Protein 8ANT (pdb70)

Nearest PDB structures (foldseek):
  8ant-assembly1_A  TM=1.011E+00  e=8.317E-12  Bacillus phage phi3T
  8c8e-assembly1_A  TM=1.000E+00  e=2.552E-09  Bacillus phage phi3T
  8anu-assembly1_A  TM=9.890E-01  e=4.403E-09  Bacillus phage phi3T
  8anv-assembly1_B  TM=9.649E-01  e=4.113E-09  Bacillus phage phi3T
  4cfg-assembly1_B  TM=2.164E-01  e=9.327E+00  Homo sapiens

B-factor: mean 44.9, std 14.24, range [20.26, 94.43]

Solvent-accessible surface area: 9702 Å² total; per-residue (Å²): 166,184,77,102,132,38,128,82,20,86,21,6,80,64,123,142,42,47,58,93,93,1,17,115,29,1,11,39,0,1,5,0,0,15,54,2,18,86,75,128,44,21,47,104,28,15,77,102,14,0,104,118,27,70,142,50,120,154,23,139,43,28,107,106,16,9,119,33,20,52,64,48,89,59,6,3,66,73,99,161,181,87,103,121,35,120,72,21,77,16,7,86,66,125,147,45,55,58,91,100,2,18,113,27,0,12,46,0,1,6,0,0,15,60,0,17,86,64,123,44,15,46,111,35,16,75,105,14,0,99,130,19,71,147,46,117,146,23,129,42,27,106,106,14,9,118,34,22,48,62,48,91,53,5,1,68,43,57,175

Secondary structure (DSSP, 8-state):
-TT---HHHHHTT-GGG--HHHHHHHHHHHHHHHHHHTSTTHHHHHHHHHHHHTT-GGGTT-HHHHHHHHTT--SS---/-TT---HHHHHTT-GGG--HHHHHHHHHHHHHHHHHHTSTTHHHHHHHHHHHHTT-TT-TT-HHHHHHHHTT--SS----

Sequence (159 aa):
DLGTENLYFQQSMTNNKYYTEENKKKVWKKHMIVVLKFLEQPGISEAYLNNYLQEEIHNDDEWIGFENEFFEELTGKPVINVGDLGTENLYFQSMTNNKYYTEENKKKVWKKHMIVVLKFLEQPGISEAYLNYLQEEIHNDDEWIGFENEFFEELTGKPVINVGD

Structure (mmCIF, N/CA/C/O backbone):
data_8ANT
#
_entry.id   8ANT
#
_cell.length_a   37.150
_cell.length_b   50.828
_cell.length_c   55.804
_cell.angle_alpha   90.000
_cell.angle_beta   101.960
_cell.angle_gamma   90.000
#
_symmetry.space_group_name_H-M   'P 1 21 1'
#
loop_
_entity.id
_entity.type
_entity.pdbx_description
1 polymer 'YopN, Phi3T_93'
2 water water
#
loop_
_atom_site.group_PDB
_atom_site.id
_atom_site.type_symbol
_atom_site.label_atom_id
_atom_site.label_alt_id
_atom_site.label_comp_id
_atom_site.label_asym_id
_atom_site.label_entity_id
_atom_site.label_seq_id
_atom_site.pdbx_PDB_ins_code
_atom_site.Cartn_x
_atom_site.Cartn_y
_atom_site.Cartn_z
_atom_site.occupancy
_atom_site.B_iso_or_equiv
_atom_site.auth_seq_id
_atom_site.auth_comp_id
_atom_site.auth_asym_id
_atom_site.auth_atom_id
_atom_site.pdbx_PDB_model_num
ATOM 1 N N . ASP A 1 12 ? -19.37206 -0.98878 -29.92318 1.000 83.49159 -10 ASP A N 1
ATOM 2 C CA . ASP A 1 12 ? -19.12005 -1.86518 -31.09952 1.000 79.56480 -10 ASP A CA 1
ATOM 3 C C . ASP A 1 12 ? -17.99650 -1.32121 -31.97476 1.000 72.71135 -10 ASP A C 1
ATOM 4 O O . ASP A 1 12 ? -17.60791 -0.16380 -31.88099 1.000 68.37136 -10 ASP A O 1
ATOM 9 N N . LEU A 1 13 ? -17.46651 -2.17088 -32.84697 1.000 67.95025 -9 LEU A N 1
ATOM 10 C CA . LEU A 1 13 ? -16.23684 -1.83340 -33.58927 1.000 63.62605 -9 LEU A CA 1
ATOM 11 C C . LEU A 1 13 ? -16.40457 -0.61125 -34.50171 1.000 58.93338 -9 LEU A C 1
ATOM 12 O O . LEU A 1 13 ? -17.42865 -0.44682 -35.15307 1.000 56.79892 -9 LEU A O 1
ATOM 17 N N . GLY A 1 14 ? -15.40413 0.24977 -34.50684 1.000 57.06210 -8 GLY A N 1
ATOM 18 C CA . GLY A 1 14 ? -15.34926 1.37203 -35.40523 1.000 61.84689 -8 GLY A CA 1
ATOM 19 C C . GLY A 1 14 ? -16.16254 2.59908 -35.01195 1.000 64.65512 -8 GLY A C 1
ATOM 20 O O . GLY A 1 14 ? -16.19336 3.56460 -35.76246 1.000 67.23964 -8 GLY A O 1
ATOM 21 N N . THR A 1 15 ? -16.84018 2.56119 -33.87226 1.000 66.02371 -7 THR A N 1
ATOM 22 C CA . THR A 1 15 ? -17.61670 3.73208 -33.43998 1.000 67.10278 -7 THR A CA 1
ATOM 23 C C . THR A 1 15 ? -16.66716 4.69291 -32.70708 1.000 67.51073 -7 THR A C 1
ATOM 24 O O . THR A 1 15 ? -15.72627 4.23580 -32.03291 1.000 64.61301 -7 THR A O 1
ATOM 28 N N . GLU A 1 16 ? -16.87089 5.99483 -32.89649 1.000 69.47412 -6 GLU A N 1
ATOM 29 C CA . GLU A 1 16 ? -16.18824 6.99568 -32.05468 1.000 68.37399 -6 GLU A CA 1
ATOM 30 C C . GLU A 1 16 ? -17.15103 7.41995 -30.95187 1.000 62.62067 -6 GLU A C 1
ATOM 31 O O . GLU A 1 16 ? -18.36770 7.48391 -31.14736 1.000 57.86746 -6 GLU A O 1
ATOM 37 N N . ASN A 1 17 ? -16.58037 7.70608 -29.79648 1.000 57.69639 -5 ASN A N 1
ATOM 38 C CA . ASN A 1 17 ? -17.33619 8.12550 -28.64259 1.000 54.16439 -5 ASN A CA 1
ATOM 39 C C . ASN A 1 17 ? -17.52807 9.64734 -28.75488 1.000 50.91926 -5 ASN A C 1
ATOM 40 O O . ASN A 1 17 ? -16.68911 10.43675 -28.29211 1.000 43.66576 -5 ASN A O 1
ATOM 45 N N . LEU A 1 18 ? -18.63324 10.04108 -29.37715 1.000 46.43188 -4 LEU A N 1
ATOM 46 C CA . LEU A 1 18 ? -18.95656 11.44647 -29.54956 1.000 49.77176 -4 LEU A CA 1
ATOM 47 C C . LEU A 1 18 ? -19.03028 12.16207 -28.20222 1.000 47.05827 -4 LEU A C 1
ATOM 48 O O . LEU A 1 18 ? -18.64975 13.30551 -28.11847 1.000 48.71637 -4 LEU A O 1
ATOM 53 N N . TYR A 1 19 ? -19.50641 11.49142 -27.15177 1.000 44.69746 -3 TYR A N 1
ATOM 54 C CA . TYR A 1 19 ? -19.63332 12.15325 -25.84748 1.000 45.10541 -3 TYR A CA 1
ATOM 55 C C . TYR A 1 19 ? -18.25791 12.55949 -25.31769 1.000 44.19477 -3 TYR A C 1
ATOM 56 O O . TYR A 1 19 ? -18.10669 13.66963 -24.81605 1.000 43.34993 -3 TYR A O 1
ATOM 65 N N . PHE A 1 20 ? -17.27846 11.65465 -25.46473 1.000 41.55498 -2 PHE A N 1
ATOM 66 C CA . PHE A 1 20 ? -15.87250 11.92985 -25.10399 1.000 39.02836 -2 PHE A CA 1
ATOM 67 C C . PHE A 1 20 ? -15.29660 13.06998 -25.90815 1.000 37.68083 -2 PHE A C 1
ATOM 68 O O . PHE A 1 20 ? -14.69827 13.96131 -25.35144 1.000 34.74364 -2 PHE A O 1
ATOM 76 N N . GLN A 1 21 ? -15.50811 13.05251 -27.22825 1.000 41.22336 -1 GLN A N 1
ATOM 77 C CA A GLN A 1 21 ? -14.96356 14.09481 -28.12248 0.500 43.36836 -1 GLN A CA 1
ATOM 78 C CA B GLN A 1 21 ? -14.96357 14.09381 -28.12248 0.500 42.71565 -1 GLN A CA 1
ATOM 79 C C . GLN A 1 21 ? -15.48815 15.49072 -27.75898 1.000 41.13914 -1 GLN A C 1
ATOM 80 O O . GLN A 1 21 ? -14.76425 16.45887 -27.82117 1.000 41.37865 -1 GLN A O 1
ATOM 91 N N . SER A 1 22 ? -16.74590 15.59355 -27.39147 1.000 41.01544 0 SER A N 1
ATOM 92 C CA . SER A 1 22 ? -17.26107 16.86334 -26.84203 1.000 40.72594 0 SER A CA 1
ATOM 93 C C . SER A 1 22 ? -16.38550 17.37725 -25.70239 1.000 37.85191 0 SER A C 1
ATOM 94 O O . SER A 1 22 ? -16.12886 18.54919 -25.61067 1.000 37.02023 0 SER A O 1
ATOM 97 N N . MET A 1 23 ? -15.89938 16.49686 -24.83964 1.000 36.61492 1 MET A N 1
ATOM 98 C CA . MET A 1 23 ? -15.16192 16.98631 -23.66307 1.000 34.53046 1 MET A CA 1
ATOM 99 C C . MET A 1 23 ? -13.77572 17.50193 -23.96621 1.000 33.83037 1 MET A C 1
ATOM 100 O O . MET A 1 23 ? -13.11698 18.02985 -23.08965 1.000 31.29323 1 MET A O 1
ATOM 105 N N . THR A 1 24 ? -13.27720 17.25057 -25.18113 1.000 35.25160 2 THR A N 1
ATOM 106 C CA . THR A 1 24 ? -12.01075 17.81276 -25.63529 1.000 36.77546 2 THR A CA 1
ATOM 107 C C . THR A 1 24 ? -12.07062 19.30323 -26.05555 1.000 38.59147 2 THR A C 1
ATOM 108 O O . THR A 1 24 ? -11.05089 19.97522 -26.16276 1.000 36.80441 2 THR A O 1
ATOM 112 N N . ASN A 1 25 ? -13.26741 19.83314 -26.30879 1.000 39.64160 3 ASN A N 1
ATOM 113 C CA . ASN A 1 25 ? -13.44985 21.16518 -26.88117 1.000 38.99415 3 ASN A CA 1
ATOM 114 C C . ASN A 1 25 ? -13.81925 22.18508 -25.77180 1.000 39.66265 3 ASN A C 1
ATOM 115 O O . ASN A 1 25 ? -14.89585 22.10405 -25.13931 1.000 40.41011 3 ASN A O 1
ATOM 120 N N . ASN A 1 26 ? -12.92947 23.15243 -25.56492 1.000 39.04679 4 ASN A N 1
ATOM 121 C CA . ASN A 1 26 ? -13.01889 24.16026 -24.52744 1.000 42.25770 4 ASN A CA 1
ATOM 122 C C . ASN A 1 26 ? -14.29453 24.99042 -24.65156 1.000 40.35747 4 ASN A C 1
ATOM 123 O O . ASN A 1 26 ? -14.75289 25.50874 -23.65848 1.000 38.42829 4 ASN A O 1
ATOM 128 N N . LYS A 1 27 ? -14.89187 25.03142 -25.83979 1.000 41.69184 5 LYS A N 1
ATOM 129 C CA . LYS A 1 27 ? -16.20035 25.64376 -26.04203 1.000 46.90299 5 LYS A CA 1
ATOM 130 C C . LYS A 1 27 ? -17.26396 25.09649 -25.06277 1.000 43.94211 5 LYS A C 1
ATOM 131 O O . LYS A 1 27 ? -18.12023 25.83068 -24.61076 1.000 43.30782 5 LYS A O 1
ATOM 137 N N . TYR A 1 28 ? -17.17618 23.82396 -24.73039 1.000 38.87835 6 TYR A N 1
ATOM 138 C CA . TYR A 1 28 ? -18.14601 23.21734 -23.80212 1.000 35.39372 6 TYR A CA 1
ATOM 139 C C . TYR A 1 28 ? -17.73167 23.20493 -22.34295 1.000 35.25423 6 TYR A C 1
ATOM 140 O O . TYR A 1 28 ? -18.45609 22.68939 -21.51153 1.000 33.64351 6 TYR A O 1
ATOM 149 N N . TYR A 1 29 ? -16.59046 23.79121 -22.02516 1.000 33.52770 7 TYR A N 1
ATOM 150 C CA . TYR A 1 29 ? -16.09291 23.82052 -20.67193 1.000 34.90155 7 TYR A CA 1
ATOM 151 C C . TYR A 1 29 ? -16.80060 24.98197 -19.92763 1.000 37.38080 7 TYR A C 1
ATOM 152 O O . TYR A 1 29 ? -16.21690 25.94646 -19.55288 1.000 39.04152 7 TYR A O 1
ATOM 161 N N . THR A 1 30 ? -18.09025 24.84202 -19.73825 1.000 39.31787 8 THR A N 1
ATOM 162 C CA . THR A 1 30 ? -18.92538 25.87505 -19.14108 1.000 41.78922 8 THR A CA 1
ATOM 163 C C . THR A 1 30 ? -19.19547 25.50439 -17.71538 1.000 40.63908 8 THR A C 1
ATOM 164 O O . THR A 1 30 ? -19.01027 24.34145 -17.35791 1.000 36.15697 8 THR A O 1
ATOM 168 N N . GLU A 1 31 ? -19.71509 26.43706 -16.93112 1.000 41.98398 9 GLU A N 1
ATOM 169 C CA . GLU A 1 31 ? -20.02192 26.13055 -15.51441 1.000 45.23700 9 GLU A CA 1
ATOM 170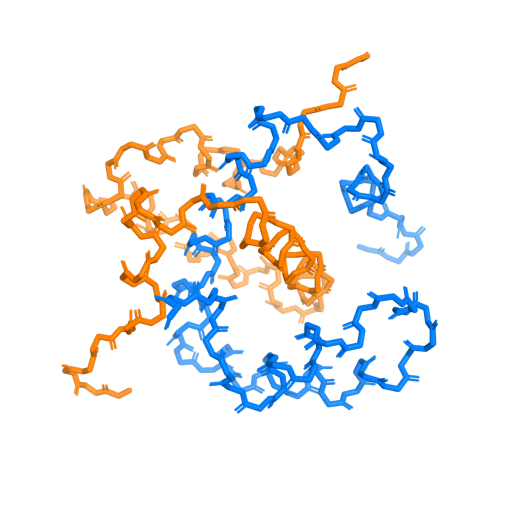 C C . GLU A 1 31 ? -21.10720 25.07978 -15.33242 1.000 41.74974 9 GLU A C 1
ATOM 171 O O . GLU A 1 31 ? -21.00177 24.28287 -14.40379 1.000 40.19692 9 GLU A O 1
ATOM 177 N N . GLU A 1 32 ? -22.10894 25.05224 -16.21786 1.000 41.91292 10 GLU A N 1
ATOM 178 C CA . GLU A 1 32 ? -23.08826 23.97114 -16.21784 1.000 41.48655 10 GLU A CA 1
ATOM 179 C C . GLU A 1 32 ? -22.45670 22.58472 -16.43729 1.000 36.62808 10 GLU A C 1
ATOM 180 O O . GLU A 1 32 ? -22.82290 21.60085 -15.79996 1.000 32.69603 10 GLU A O 1
ATOM 186 N N . ASN A 1 33 ? -21.57976 22.46373 -17.41298 1.000 34.45676 11 ASN A N 1
ATOM 187 C CA . ASN A 1 33 ? -21.01885 21.15663 -17.71141 1.000 31.84329 11 ASN A CA 1
ATOM 188 C C . ASN A 1 33 ? -19.97893 20.74692 -16.64818 1.000 29.52196 11 ASN A C 1
ATOM 189 O O . ASN A 1 33 ? -19.80378 19.55809 -16.39872 1.000 30.78527 11 ASN A O 1
ATOM 194 N N . LYS A 1 34 ? -19.29440 21.69488 -16.03040 1.000 30.62999 12 LYS A N 1
ATOM 195 C CA . LYS A 1 34 ? -18.25520 21.34921 -15.02613 1.000 32.41178 12 LYS A CA 1
ATOM 196 C C . LYS A 1 34 ? -18.94705 20.76435 -13.84073 1.000 33.74352 12 LYS A C 1
ATOM 197 O O . LYS A 1 34 ? -18.43421 19.78000 -13.28802 1.000 29.12191 12 LYS A O 1
ATOM 203 N N . LYS A 1 35 ? -20.15203 21.30798 -13.49696 1.000 32.20386 13 LYS A N 1
ATOM 204 C CA . LYS A 1 35 ? -20.90668 20.76541 -12.37257 1.000 33.95670 13 LYS A CA 1
ATOM 205 C C . LYS A 1 35 ? -21.47506 19.38881 -12.65252 1.000 31.92488 13 LYS A C 1
ATOM 206 O O . LYS A 1 35 ? -21.44079 18.54224 -11.83095 1.000 30.23520 13 LYS A O 1
ATOM 212 N N . LYS A 1 36 ? -22.00736 19.18855 -13.84386 1.000 31.83540 14 LYS A N 1
ATOM 213 C CA . LYS A 1 36 ? -22.52122 17.92084 -14.32173 1.000 30.99319 14 LYS A CA 1
ATOM 214 C C . LYS A 1 36 ? -21.42865 16.80848 -14.33484 1.000 27.61910 14 LYS A C 1
ATOM 215 O O . LYS A 1 36 ? -21.65225 15.70215 -13.91851 1.000 24.72928 14 LYS A O 1
ATOM 221 N N . VAL A 1 37 ? -20.24403 17.16099 -14.80115 1.000 25.67413 15 VAL A N 1
ATOM 222 C CA . VAL A 1 37 ? -19.13373 16.22957 -14.82716 1.000 25.29251 15 VAL A CA 1
ATOM 223 C C . VAL A 1 37 ? -18.66173 15.87995 -13.41714 1.000 26.35053 15 VAL A C 1
ATOM 224 O O . VAL A 1 37 ? -18.31835 14.74943 -13.15758 1.000 25.47674 15 VAL A O 1
ATOM 228 N N . TRP A 1 38 ? -18.60421 16.85328 -12.55161 1.000 25.34778 16 TRP A N 1
ATOM 229 C CA . TRP A 1 38 ? -18.20972 16.62198 -11.16256 1.000 27.08483 16 TRP A CA 1
ATOM 230 C C . TRP A 1 38 ? -19.15094 15.63639 -10.51247 1.000 26.06892 16 TRP A C 1
ATOM 231 O O . TRP A 1 38 ? -18.75100 14.67948 -9.92980 1.000 27.40329 16 TRP A O 1
ATOM 242 N N . LYS A 1 39 ? -20.43811 15.82862 -10.67892 1.000 26.51897 17 LYS A N 1
ATOM 243 C CA . LYS A 1 39 ? -21.38105 14.90607 -10.09680 1.000 26.43738 17 LYS A CA 1
ATOM 244 C C . LYS A 1 39 ? -21.40334 13.51448 -10.73053 1.000 25.20302 17 LYS A C 1
ATOM 245 O O . LYS A 1 39 ? -21.49154 12.53646 -10.03608 1.000 25.29514 17 LYS A O 1
ATOM 251 N N . LYS A 1 40 ? -21.31816 13.41683 -12.05555 1.000 22.94749 18 LYS A N 1
ATOM 252 C CA . LYS A 1 40 ? -21.16504 12.12156 -12.74315 1.000 22.94222 18 LYS A CA 1
ATOM 253 C C . LYS A 1 40 ? -19.85279 11.46614 -12.39593 1.000 22.90801 18 LYS A C 1
ATOM 254 O O . LYS A 1 40 ? -19.78861 10.26982 -12.29052 1.000 23.65810 18 LYS A O 1
ATOM 260 N N . HIS A 1 41 ? -18.83584 12.23393 -12.10310 1.000 22.52902 19 HIS A N 1
ATOM 261 C CA . HIS A 1 41 ? -17.62351 11.61882 -11.58890 1.000 23.33701 19 HIS A CA 1
ATOM 262 C C . HIS A 1 41 ? -17.81254 11.00586 -10.21530 1.000 23.06329 19 HIS A C 1
ATOM 263 O O . HIS A 1 41 ? -17.33706 9.90082 -9.96766 1.000 24.37661 19 HIS A O 1
ATOM 270 N N . MET A 1 42 ? -18.53322 11.68228 -9.34125 1.000 24.91088 20 MET A N 1
ATOM 271 C CA . MET A 1 42 ? -18.81704 11.11772 -8.00567 1.000 26.08207 20 MET A CA 1
ATOM 272 C C . MET A 1 42 ? -19.59115 9.82986 -8.11666 1.000 27.07430 20 MET A C 1
ATOM 273 O O . MET A 1 42 ? -19.26635 8.84222 -7.48604 1.000 27.24800 20 MET A O 1
ATOM 278 N N . ILE A 1 43 ? -20.55289 9.79818 -9.04109 1.000 27.14273 21 ILE A N 1
ATOM 279 C CA . ILE A 1 43 ? -21.27463 8.58020 -9.32603 1.000 28.71397 21 ILE A CA 1
ATOM 280 C C . ILE A 1 43 ? -20.35994 7.45575 -9.74822 1.000 28.19812 21 ILE A C 1
ATOM 281 O O . ILE A 1 43 ? -20.46359 6.34688 -9.21484 1.000 29.58249 21 ILE A O 1
ATOM 286 N N . VAL A 1 44 ? -19.43558 7.69056 -10.70471 1.000 30.18783 22 VAL A N 1
ATOM 287 C CA A VAL A 1 44 ? -18.53861 6.62922 -11.17687 0.360 29.14560 22 VAL A CA 1
ATOM 288 C CA B VAL A 1 44 ? -18.55464 6.62427 -11.15688 0.640 29.62197 22 VAL A CA 1
ATOM 289 C C . VAL A 1 44 ? -17.57670 6.22380 -10.06567 1.000 29.00874 22 VAL A C 1
ATOM 290 O O . VAL A 1 44 ? -17.25137 5.06542 -9.93913 1.000 30.01939 22 VAL A O 1
ATOM 297 N N . LEU A 1 45 ? -17.11127 7.16654 -9.27398 1.000 29.77199 23 LEU A N 1
ATOM 298 C CA . LEU A 1 45 ? -16.22311 6.82041 -8.16778 1.000 32.14859 23 LEU A CA 1
ATOM 299 C C . LEU A 1 45 ? -16.80090 5.71824 -7.26060 1.000 35.95168 23 LEU A C 1
ATOM 300 O O . LEU A 1 45 ? -16.07152 4.86107 -6.78173 1.000 36.03590 23 LEU A O 1
ATOM 305 N N . LYS A 1 46 ? -18.10798 5.72634 -7.03815 1.000 36.68335 24 LYS A N 1
ATOM 306 C CA . LYS A 1 46 ? -18.68045 4.69717 -6.18193 1.000 40.30746 24 LYS A CA 1
ATOM 307 C C . LYS A 1 46 ? -18.73348 3.36075 -6.90865 1.000 40.31010 24 LYS A C 1
ATOM 308 O O . LYS A 1 46 ? -18.45782 2.33534 -6.31806 1.000 42.89198 24 LYS A O 1
ATOM 314 N N . PHE A 1 47 ? -18.95784 3.38233 -8.21673 1.000 36.35699 25 PHE A N 1
ATOM 315 C CA . PHE A 1 47 ? -18.83736 2.16625 -9.00931 1.000 37.54661 25 PHE A CA 1
ATOM 316 C C . PHE A 1 47 ? -17.43391 1.53061 -8.95604 1.000 38.83097 25 PHE A C 1
ATOM 317 O O . PHE A 1 47 ? -17.28083 0.30197 -8.91561 1.000 38.29143 25 PHE A O 1
ATOM 325 N N . LEU A 1 48 ? -16.41755 2.36558 -8.99017 1.000 37.74137 26 LEU A N 1
ATOM 326 C CA . LEU A 1 48 ? -15.04550 1.87708 -8.95584 1.000 41.71816 26 LEU A CA 1
ATOM 327 C C . LEU A 1 48 ? -14.66870 1.21987 -7.61402 1.000 45.77654 26 LEU A C 1
ATOM 328 O O . LEU A 1 48 ? -13.69066 0.47994 -7.56698 1.000 50.47447 26 LEU A O 1
ATOM 333 N N . GLU A 1 49 ? -15.41003 1.50128 -6.54419 1.000 49.86914 27 GLU A N 1
ATOM 334 C CA . GLU A 1 49 ? -15.25236 0.80498 -5.27048 1.000 54.98817 27 GLU A CA 1
ATOM 335 C C . GLU A 1 49 ? -15.78309 -0.63190 -5.28345 1.000 58.76231 27 GLU A C 1
ATOM 336 O O . GLU A 1 49 ? -15.57550 -1.38323 -4.32975 1.000 65.09728 27 GLU A O 1
ATOM 342 N N . GLN A 1 50 ? -16.51216 -1.00945 -6.32296 1.000 57.70166 28 GLN A N 1
ATOM 343 C CA . GLN A 1 50 ? -17.14435 -2.31292 -6.36090 1.000 59.12025 28 GLN A CA 1
ATOM 344 C C . GLN A 1 50 ? -16.07067 -3.40816 -6.47101 1.000 57.94642 28 GLN A C 1
ATOM 345 O O . GLN A 1 50 ? -15.02858 -3.20399 -7.11046 1.000 53.18796 28 GLN A O 1
ATOM 351 N N . PRO A 1 51 ? -16.29552 -4.54862 -5.79270 1.000 63.67079 29 PRO A N 1
A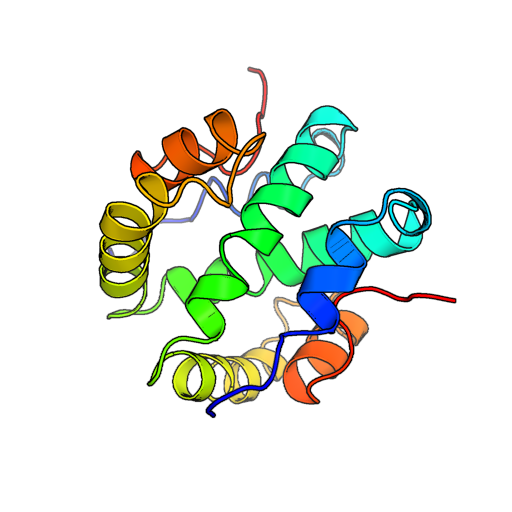TOM 352 C CA . PRO A 1 51 ? -15.34091 -5.66637 -5.92987 1.000 63.54709 29 PRO A CA 1
ATOM 353 C C . PRO A 1 51 ? -15.09666 -6.01158 -7.41194 1.000 60.00983 29 PRO A C 1
ATOM 354 O O . PRO A 1 51 ? -16.04954 -6.06237 -8.19538 1.000 59.39396 29 PRO A O 1
ATOM 358 N N . GLY A 1 52 ? -13.84720 -6.19037 -7.80350 1.000 57.98064 30 GLY A N 1
ATOM 359 C CA . GLY A 1 52 ? -13.53095 -6.52691 -9.19154 1.000 57.10158 30 GLY A CA 1
ATOM 360 C C . GLY A 1 52 ? -13.17669 -5.30088 -10.02575 1.000 56.69101 30 GLY A C 1
ATOM 361 O O . GLY A 1 52 ? -12.21844 -5.32231 -10.79935 1.000 54.80131 30 GLY A O 1
ATOM 362 N N . ILE A 1 53 ? -13.90839 -4.20204 -9.84950 1.000 54.71445 31 ILE A N 1
ATOM 363 C CA . ILE A 1 53 ? -13.83359 -3.10283 -10.81290 1.000 48.82164 31 ILE A CA 1
ATOM 364 C C . ILE A 1 53 ? -12.57350 -2.30997 -10.60395 1.000 45.61863 31 ILE A C 1
ATOM 365 O O . ILE A 1 53 ? -11.90236 -1.87913 -11.58444 1.000 45.22648 31 ILE A O 1
ATOM 370 N N . SER A 1 54 ? -12.25226 -2.11491 -9.33071 1.000 45.80286 32 SER A N 1
ATOM 371 C CA . SER A 1 54 ? -11.05853 -1.39088 -8.93182 1.000 48.46371 32 SER A CA 1
ATOM 372 C C . SER A 1 54 ? -9.78763 -1.98365 -9.52759 1.000 49.50067 32 SER A C 1
ATOM 373 O O . SER A 1 54 ? -8.88162 -1.27504 -9.94883 1.000 49.04009 32 SER A O 1
ATOM 376 N N . GLU A 1 55 ? -9.74592 -3.31379 -9.58526 1.000 53.50378 33 GLU A N 1
ATOM 377 C CA . GLU A 1 55 ? -8.58365 -4.04920 -10.04114 1.000 52.72211 33 GLU A CA 1
ATOM 378 C C . GLU A 1 55 ? -8.51862 -3.95367 -11.56206 1.000 48.92692 33 GLU A C 1
ATOM 379 O O . GLU A 1 55 ? -7.46755 -3.74856 -12.14651 1.000 49.68490 33 GLU A O 1
ATOM 385 N N . ALA A 1 56 ? -9.66073 -4.04878 -12.21060 1.000 46.32398 34 ALA A N 1
ATOM 386 C CA . ALA A 1 56 ? -9.71243 -3.87781 -13.66854 1.000 45.49756 34 ALA A CA 1
ATOM 387 C C . ALA A 1 56 ? -9.35453 -2.44701 -14.09564 1.000 41.63657 34 ALA A C 1
ATOM 388 O O . ALA A 1 56 ? -8.73528 -2.24294 -15.12327 1.000 42.73670 34 ALA A O 1
ATOM 390 N N . TYR A 1 57 ? -9.76095 -1.46478 -13.31731 1.000 40.98386 35 TYR A N 1
ATOM 391 C CA . TYR A 1 57 ? -9.42526 -0.06996 -13.59944 1.000 37.86507 35 TYR A CA 1
ATOM 392 C C . TYR A 1 57 ? -7.90133 0.16493 -13.54367 1.000 40.27851 35 TYR A C 1
ATOM 393 O O . TYR A 1 57 ? -7.26568 0.72887 -14.45810 1.000 38.92046 35 TYR A O 1
ATOM 402 N N . LEU A 1 58 ? -7.28762 -0.29708 -12.48264 1.000 41.64710 36 LEU A N 1
ATOM 403 C CA . LEU A 1 58 ? -5.83125 -0.19296 -12.35997 1.000 41.39180 36 LEU A CA 1
ATOM 404 C C . LEU A 1 58 ? -5.06848 -0.87641 -13.50600 1.000 41.60762 36 LEU A C 1
ATOM 405 O O . LEU A 1 58 ? -4.09896 -0.30400 -14.03428 1.000 38.63621 36 LEU A O 1
ATOM 410 N N . ASN A 1 59 ? -5.52006 -2.06641 -13.91480 1.000 40.10218 37 ASN A N 1
ATOM 411 C CA A ASN A 1 59 ? -4.96038 -2.77105 -15.06293 0.490 39.94426 37 ASN A CA 1
ATOM 412 C CA B ASN A 1 59 ? -4.96543 -2.78303 -15.06794 0.510 41.24179 37 ASN A CA 1
ATOM 413 C C . ASN A 1 59 ? -5.09250 -1.93186 -16.31655 1.000 40.57329 37 ASN A C 1
ATOM 414 O O . ASN A 1 59 ? -4.14676 -1.83821 -17.14610 1.000 40.96281 37 ASN A O 1
ATOM 423 N N . TYR A 1 60 ? -6.26089 -1.29411 -16.48772 1.000 37.63346 38 TYR A N 1
ATOM 424 C CA . TYR A 1 60 ? -6.46872 -0.36669 -17.59333 1.000 35.82008 38 TYR A CA 1
ATOM 425 C C . TYR A 1 60 ? -5.47413 0.78531 -17.53231 1.000 34.13041 38 TYR A C 1
ATOM 426 O O . TYR A 1 60 ? -4.83030 1.13727 -18.53885 1.000 32.96185 38 TYR A O 1
ATOM 435 N N . LEU A 1 61 ? -5.34428 1.37420 -16.36995 1.000 31.75118 39 LEU A N 1
ATOM 436 C CA . LEU A 1 61 ? -4.42471 2.53246 -16.22696 1.000 33.71194 39 LEU A CA 1
ATOM 437 C C . LEU A 1 61 ? -2.97600 2.16686 -16.58953 1.000 34.68837 39 LEU A C 1
ATOM 438 O O . LEU A 1 61 ? -2.27970 2.91943 -17.25884 1.000 34.30674 39 LEU A O 1
ATOM 443 N N . GLN A 1 62 ? -2.54583 1.00291 -16.16194 1.000 37.98087 40 GLN A N 1
ATOM 444 C CA . GLN A 1 62 ? -1.16550 0.54855 -16.45559 1.000 42.63143 40 GLN A CA 1
ATOM 445 C C . GLN A 1 62 ? -0.87729 0.44416 -17.91952 1.000 42.02609 40 GLN A C 1
ATOM 446 O O . GLN A 1 62 ? 0.22104 0.73299 -18.32190 1.000 41.00755 40 GLN A O 1
ATOM 452 N N . GLU A 1 63 ? -1.86431 0.10652 -18.72812 1.000 42.02346 41 GLU A N 1
ATOM 453 C CA . GLU A 1 63 ? -1.68785 0.06557 -20.18206 1.000 42.27349 41 GLU A CA 1
ATOM 454 C C . GL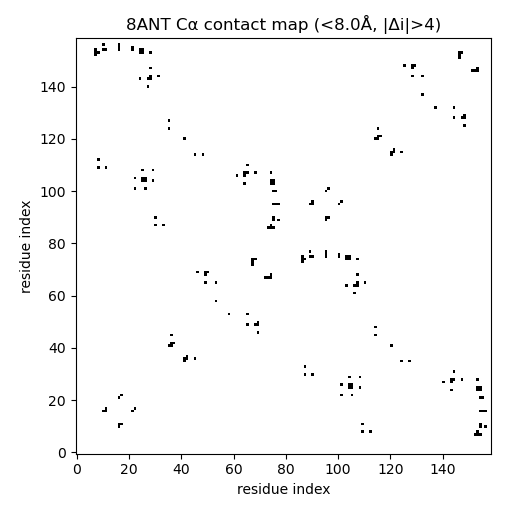U A 1 63 ? -1.81104 1.46136 -20.74039 1.000 41.65763 41 GLU A C 1
ATOM 455 O O . GLU A 1 63 ? -1.03601 1.87472 -21.61485 1.000 40.27062 41 GLU A O 1
ATOM 461 N N . GLU A 1 64 ? -2.81438 2.17814 -20.28945 1.000 39.07837 42 GLU A N 1
ATOM 462 C CA . GLU A 1 64 ? -3.14603 3.45080 -20.91393 1.000 38.33091 42 GLU A CA 1
ATOM 463 C C . GLU A 1 64 ? -2.10570 4.55355 -20.72492 1.000 37.94666 42 GLU A C 1
ATOM 464 O O . GLU A 1 64 ? -1.98965 5.48052 -21.54739 1.000 36.78599 42 GLU A O 1
ATOM 470 N N . ILE A 1 65 ? -1.32040 4.49087 -19.66362 1.000 38.34144 43 ILE A N 1
ATOM 471 C CA . ILE A 1 65 ? -0.27138 5.51459 -19.48164 1.000 38.85992 43 ILE A CA 1
ATOM 472 C C . ILE A 1 65 ? 0.75516 5.53007 -20.59719 1.000 39.12838 43 ILE A C 1
ATOM 473 O O . ILE A 1 65 ? 1.35438 6.56081 -20.83140 1.000 39.18628 43 ILE A O 1
ATOM 478 N N . HIS A 1 66 ? 0.94895 4.40164 -21.27869 1.000 40.63382 44 HIS A N 1
ATOM 479 C CA . HIS A 1 66 ? 1.79332 4.36390 -22.48235 1.000 42.46562 44 HIS A CA 1
ATOM 480 C C . HIS A 1 66 ? 1.15805 4.91509 -23.73234 1.000 45.68969 44 HIS A C 1
ATOM 481 O O . HIS A 1 66 ? 1.83610 5.07489 -24.70496 1.000 47.97417 44 HIS A O 1
ATOM 488 N N . ASN A 1 67 ? -0.12852 5.28220 -23.68570 1.000 46.77403 45 ASN A N 1
ATOM 489 C CA . ASN A 1 67 ? -0.82635 5.70161 -24.86778 1.000 45.43439 45 ASN A CA 1
ATOM 490 C C . ASN A 1 67 ? -0.64927 7.20201 -25.05493 1.000 48.97956 45 ASN A C 1
ATOM 491 O O . ASN A 1 67 ? -1.19016 8.05981 -24.34271 1.000 43.49469 45 ASN A O 1
ATOM 496 N N . ASP A 1 68 ? 0.12734 7.49744 -26.07144 1.000 53.62222 46 ASP A N 1
ATOM 497 C CA A ASP A 1 68 ? 0.51399 8.87906 -26.37356 0.500 55.69089 46 ASP A CA 1
ATOM 498 C CA B ASP A 1 68 ? 0.52292 8.85108 -26.46557 0.500 56.74628 46 ASP A CA 1
ATOM 499 C C . ASP A 1 68 ? -0.64831 9.75597 -26.86360 1.000 57.92010 46 ASP A C 1
ATOM 500 O O . ASP A 1 68 ? -0.50734 10.98747 -26.97291 1.000 55.35137 46 ASP A O 1
ATOM 509 N N . GLU A 1 69 ? -1.80958 9.16472 -27.10141 1.000 58.35963 47 GLU A N 1
ATOM 510 C CA . GLU A 1 69 ? -3.01124 9.97366 -27.36350 1.000 60.87309 47 GLU A CA 1
ATOM 511 C C . GLU A 1 69 ? -3.42518 10.87168 -26.14021 1.000 57.17791 47 GLU A C 1
ATOM 512 O O . GLU A 1 69 ? -4.04296 11.91224 -26.30294 1.000 56.58310 47 GLU A O 1
ATOM 518 N N . TRP A 1 70 ? -3.02625 10.48146 -24.93125 1.000 53.68538 48 TRP A N 1
ATOM 519 C CA . TRP A 1 70 ? -3.34088 11.21008 -23.68400 1.000 49.62700 48 TRP A CA 1
ATOM 520 C C . TRP A 1 70 ? -2.32377 12.27583 -23.31502 1.000 51.28246 48 TRP A C 1
ATOM 521 O O . TRP A 1 70 ? -1.93755 12.45568 -22.14576 1.000 53.81435 48 TRP A O 1
ATOM 532 N N . ILE A 1 71 ? -1.92634 13.02876 -24.30446 1.000 50.66134 49 ILE A N 1
ATOM 533 C CA . ILE A 1 71 ? -1.00805 14.12400 -24.09350 1.000 53.49326 49 ILE A CA 1
ATOM 534 C C . ILE A 1 71 ? -1.77873 15.27674 -23.43423 1.000 49.45856 49 ILE A C 1
ATOM 535 O O . ILE A 1 71 ? -2.92540 15.57451 -23.79457 1.000 56.26201 49 ILE A O 1
ATOM 540 N N . GLY A 1 72 ? -1.14583 15.85970 -22.42566 1.000 44.77905 50 GLY A N 1
ATOM 541 C CA . GLY A 1 72 ? -1.74130 16.83763 -21.55840 1.000 41.99977 50 GLY A CA 1
ATOM 542 C C . GLY A 1 72 ? -2.41318 16.24867 -20.32000 1.000 40.32062 50 GLY A C 1
ATOM 543 O O . GLY A 1 72 ? -2.85346 17.02099 -19.48078 1.000 41.15757 50 GLY A O 1
ATOM 544 N N . PHE A 1 73 ? -2.47958 14.91185 -20.18572 1.000 38.05193 51 PHE A N 1
ATOM 545 C CA . PHE A 1 73 ? -3.13071 14.25184 -19.03134 1.000 35.14106 51 PHE A CA 1
ATOM 546 C C . PHE A 1 73 ? -2.14464 13.62338 -18.02224 1.000 34.64889 51 PHE A C 1
ATOM 547 O O . PHE A 1 73 ? -2.52801 12.87743 -17.10579 1.000 30.90107 51 PHE A O 1
ATOM 555 N N . GLU A 1 74 ? -0.89016 13.97843 -18.13752 1.000 34.26727 52 GLU A N 1
ATOM 556 C CA . GLU A 1 74 ? 0.16666 13.25784 -17.42644 1.000 37.24657 52 GLU A CA 1
ATOM 557 C C . GLU A 1 74 ? -0.03380 13.30286 -15.92350 1.000 35.13579 52 GLU A C 1
ATOM 558 O O . GLU A 1 74 ? 0.00575 12.25337 -15.30303 1.000 34.50677 52 GLU A O 1
ATOM 564 N N . ASN A 1 75 ? -0.30836 14.47567 -15.35701 1.000 32.51179 53 ASN A N 1
ATOM 565 C CA . ASN A 1 75 ? -0.48760 14.57063 -13.90004 1.000 35.15421 53 ASN A CA 1
ATOM 566 C C . ASN A 1 75 ? -1.68294 13.78715 -13.43196 1.000 31.87751 53 ASN A C 1
ATOM 567 O O . ASN A 1 75 ? -1.63308 13.11041 -12.40129 1.000 30.51418 53 ASN A O 1
ATOM 572 N N . GLU A 1 76 ? -2.79145 13.83197 -14.17941 1.000 30.46155 54 GLU A N 1
ATOM 573 C CA . GLU A 1 76 ? -3.98251 13.11250 -13.76129 1.000 29.12191 54 GLU A CA 1
ATOM 574 C C . GLU A 1 76 ? -3.82951 11.60091 -13.83501 1.000 27.03219 54 GLU A C 1
ATOM 575 O O . GLU A 1 76 ? -4.27375 10.88423 -12.96157 1.000 26.86638 54 GLU A O 1
ATOM 581 N N . PHE A 1 77 ? -3.16802 11.11380 -14.84998 1.000 25.56886 55 PHE A N 1
ATOM 582 C CA . PHE A 1 77 ? -2.90665 9.69179 -14.94760 1.000 28.20338 55 PHE A CA 1
ATOM 583 C C . PHE A 1 77 ? -2.04201 9.21975 -13.82247 1.000 28.38498 55 PHE A C 1
ATOM 584 O O . PHE A 1 77 ? -2.28357 8.13742 -13.27414 1.000 32.74603 55 PHE A O 1
ATOM 592 N N . PHE A 1 78 ? -1.00806 9.99147 -13.50663 1.000 29.24561 56 PHE A N 1
ATOM 593 C CA . PHE A 1 78 ? -0.06312 9.58515 -12.45844 1.000 31.32744 56 PHE A CA 1
ATOM 594 C C . PHE A 1 78 ? -0.79914 9.47139 -11.12981 1.000 28.32971 56 PHE A C 1
ATOM 595 O O . PHE A 1 78 ? -0.66634 8.49648 -10.40126 1.000 28.35340 56 PHE A O 1
ATOM 603 N N . GLU A 1 79 ? -1.60533 10.45748 -10.86365 1.000 28.62975 57 GLU A N 1
ATOM 604 C CA . GLU A 1 79 ? -2.45181 10.46524 -9.66800 1.000 30.01412 57 GLU A CA 1
ATOM 605 C C . GLU A 1 79 ? -3.40966 9.25902 -9.59704 1.000 29.60355 57 GLU A C 1
ATOM 606 O O . GLU A 1 79 ? -3.51165 8.62288 -8.55841 1.000 29.67987 57 GLU A O 1
ATOM 612 N N . GLU A 1 80 ? -4.04560 8.90613 -10.71049 1.000 27.86124 58 GLU A N 1
ATOM 613 C CA . GLU A 1 80 ? -4.99017 7.76589 -10.70249 1.000 28.69028 58 GLU A CA 1
ATOM 614 C C . GLU A 1 80 ? -4.19824 6.50964 -10.56080 1.000 29.33773 58 GLU A C 1
ATOM 615 O O . GLU A 1 80 ? -4.57309 5.63072 -9.77141 1.000 28.60080 58 GLU A O 1
ATOM 621 N N . LEU A 1 81 ? -3.12335 6.39775 -11.33240 1.000 29.11665 59 LEU A N 1
ATOM 622 C CA . LEU A 1 81 ? -2.27213 5.20730 -11.24165 1.000 29.74041 59 LEU A CA 1
ATOM 623 C C . LEU A 1 81 ? -1.74060 4.98744 -9.83554 1.000 31.82487 59 LEU A C 1
ATOM 624 O O . LEU A 1 81 ? -1.65436 3.83788 -9.43909 1.000 36.64650 59 LEU A O 1
ATOM 629 N N . THR A 1 82 ? -1.40378 6.02372 -9.08585 1.000 31.43272 60 THR A N 1
ATOM 630 C CA . THR A 1 82 ? -0.81193 5.87965 -7.73768 1.000 32.87763 60 THR A CA 1
ATOM 631 C C . THR A 1 82 ? -1.79287 6.01897 -6.57702 1.000 34.71469 60 THR A C 1
ATOM 632 O O . THR A 1 82 ? -1.36633 6.02667 -5.42784 1.000 35.32792 60 THR A O 1
ATOM 636 N N . GLY A 1 83 ? -3.07630 6.13424 -6.85651 1.000 33.64351 61 GLY A N 1
ATOM 637 C CA . GLY A 1 83 ? -4.09046 6.21174 -5.79291 1.000 35.48057 61 GLY A CA 1
ATOM 638 C C . GLY A 1 83 ? -4.06957 7.51627 -5.03622 1.000 36.89653 61 GLY A C 1
ATOM 639 O O . GLY A 1 83 ? -4.40400 7.53698 -3.83035 1.000 37.43607 61 GLY A O 1
ATOM 640 N N . LYS A 1 84 ? -3.66495 8.60001 -5.70549 1.000 35.04894 62 LYS A N 1
ATOM 641 C CA . LYS A 1 84 ? -3.68287 9.93778 -5.10780 1.000 36.01748 62 LYS A CA 1
ATOM 642 C C . LYS A 1 84 ? -5.12666 10.50052 -5.05013 1.000 35.89641 62 LYS A C 1
ATOM 643 O O . LYS A 1 84 ? -6.01019 10.03843 -5.78975 1.000 32.79867 62 LYS A O 1
ATOM 649 N N . PRO A 1 85 ? -5.36605 11.49803 -4.17972 1.000 37.70715 63 PRO A N 1
ATOM 650 C CA . PRO A 1 85 ? -6.70675 12.09132 -4.04098 1.000 35.81482 63 PRO A CA 1
ATOM 651 C C . PRO A 1 85 ? -7.25227 12.57319 -5.36297 1.000 32.69339 63 PRO A C 1
ATOM 652 O O . PRO A 1 85 ? -6.54067 13.13278 -6.19237 1.000 31.23796 63 PRO A O 1
ATOM 656 N N . VAL A 1 86 ? -8.54190 12.39942 -5.52761 1.000 35.78587 64 VAL A N 1
ATOM 657 C CA . VAL A 1 86 ? -9.17860 12.84660 -6.75365 1.000 33.30136 64 VAL A CA 1
ATOM 658 C C . VAL A 1 86 ? -9.05660 14.33021 -6.91583 1.000 32.89868 64 VAL A C 1
ATOM 659 O O . VAL A 1 86 ? -8.65214 14.83116 -7.98740 1.000 31.42745 64 VAL A O 1
ATOM 663 N N . ILE A 1 87 ? -9.32819 15.05174 -5.82957 1.000 30.98793 65 ILE A N 1
ATOM 664 C CA . ILE A 1 87 ? -9.11157 16.45489 -5.84975 1.000 33.05396 65 ILE A CA 1
ATOM 665 C C . ILE A 1 87 ? -8.04339 16.86309 -4.79408 1.000 36.21487 65 ILE A C 1
ATOM 666 O O . ILE A 1 87 ? -7.76476 16.11748 -3.85935 1.000 35.87535 65 ILE A O 1
ATOM 671 N N . ASN A 1 88 ? -7.53448 18.07415 -4.95624 1.000 39.15206 66 ASN A N 1
ATOM 672 C CA . ASN A 1 88 ? -6.63227 18.72804 -3.98151 1.000 42.22612 66 ASN A CA 1
ATOM 673 C C . ASN A 1 88 ? -7.40578 19.46858 -2.90146 1.000 44.09213 66 ASN A C 1
ATOM 674 O O . ASN A 1 88 ? -8.16907 20.36580 -3.22832 1.000 42.57879 66 ASN A O 1
ATOM 679 N N . VAL A 1 89 ? -7.20084 19.08810 -1.63957 1.000 47.08722 67 VAL A N 1
ATOM 680 C CA . VAL A 1 89 ? -7.84762 19.76610 -0.50150 1.000 53.19585 67 VAL A CA 1
ATOM 681 C C . VAL A 1 89 ? -6.99456 20.85833 0.21143 1.000 59.62031 67 VAL A C 1
ATOM 682 O O . VAL A 1 89 ? -7.41385 21.39348 1.22353 1.000 61.66529 67 VAL A O 1
ATOM 686 N N . GLY A 1 90 ? -5.79422 21.13880 -0.27891 1.000 64.90252 68 GLY A N 1
ATOM 687 C CA . GLY A 1 90 ? -5.13910 22.44407 -0.03795 1.000 68.16080 68 GLY A CA 1
ATOM 688 C C . GLY A 1 90 ? -4.29602 22.34406 1.20036 1.000 71.69281 68 GLY A C 1
ATOM 689 O O . GLY A 1 90 ? -4.01966 21.22672 1.62690 1.000 74.35892 68 GLY A O 1
ATOM 690 N N . ASP B 1 12 ? -12.41849 -2.55301 1.45820 1.000 87.71052 -10 ASP B N 1
ATOM 691 C CA . ASP B 1 12 ? -12.76846 -3.53119 2.52867 1.000 87.48154 -10 ASP B CA 1
ATOM 692 C C . ASP B 1 12 ? -13.49367 -2.84956 3.70695 1.000 87.57366 -10 ASP B C 1
ATOM 693 O O . ASP B 1 12 ? -13.47768 -1.60475 3.84251 1.000 81.81507 -10 ASP B O 1
ATOM 698 N N . LEU B 1 13 ? -14.09042 -3.67992 4.56341 1.000 86.66039 -9 LEU B N 1
ATOM 699 C CA . LEU B 1 13 ? -15.21095 -3.24739 5.39978 1.000 84.18904 -9 LEU B CA 1
ATOM 700 C C . LEU B 1 13 ? -14.92010 -2.06569 6.32220 1.000 80.55966 -9 LEU B C 1
ATOM 701 O O . LEU B 1 13 ? -13.86010 -1.97779 6.94962 1.000 80.99919 -9 LEU B O 1
ATOM 706 N N . GLY B 1 14 ? -15.86776 -1.14063 6.36035 1.000 76.79605 -8 GLY B N 1
ATOM 707 C CA . GLY B 1 14 ? -15.86494 -0.09586 7.36208 1.000 77.50929 -8 GLY B CA 1
ATOM 708 C C . GLY B 1 14 ? -15.09316 1.12626 6.97853 1.000 78.80419 -8 GLY B C 1
ATOM 709 O O . GLY B 1 14 ? -15.17986 2.12875 7.67971 1.000 81.34396 -8 GLY B O 1
ATOM 710 N N . THR B 1 15 ? -14.34349 1.09295 5.87729 1.000 79.65692 -7 THR B N 1
ATOM 711 C CA . THR B 1 15 ? -13.61360 2.27955 5.43835 1.000 80.97287 -7 THR B CA 1
ATOM 712 C C . THR B 1 15 ? -14.58488 3.11075 4.59556 1.000 79.23055 -7 THR B C 1
ATOM 713 O O . THR B 1 15 ? -15.42945 2.55881 3.87816 1.000 79.78851 -7 THR B O 1
ATOM 717 N N . GLU B 1 16 ? -14.51896 4.43852 4.73896 1.000 77.64878 -6 GLU B N 1
ATOM 718 C CA . GLU B 1 16 ? -15.19418 5.34758 3.82433 1.000 75.89068 -6 GLU B CA 1
ATOM 719 C C . GLU B 1 16 ? -14.16194 5.81280 2.79714 1.000 71.71386 -6 GLU B C 1
ATOM 720 O O . GLU B 1 16 ? -12.95035 5.86725 3.05146 1.000 71.84809 -6 GLU B O 1
ATOM 726 N N . ASN B 1 17 ? -14.67447 6.20513 1.64696 1.000 65.57892 -5 ASN B N 1
ATOM 727 C CA . ASN B 1 17 ? -13.89128 6.79637 0.59955 1.000 63.60499 -5 ASN B CA 1
ATOM 728 C C . ASN B 1 17 ? -13.69573 8.29462 0.91774 1.000 61.63634 -5 ASN B C 1
ATOM 729 O O . ASN B 1 17 ? -14.52179 9.15018 0.58541 1.000 59.74927 -5 ASN B O 1
ATOM 734 N N . LEU B 1 18 ? -12.59594 8.59207 1.59716 1.000 60.97836 -4 LEU B N 1
ATOM 735 C CA . LEU B 1 18 ? -12.28138 9.96295 1.96334 1.000 62.62330 -4 LEU B CA 1
ATOM 736 C C . LEU B 1 18 ? -12.17110 10.86258 0.71879 1.000 57.63323 -4 LEU B C 1
ATOM 737 O O . LEU B 1 18 ? -12.54093 12.02190 0.77097 1.000 55.65931 -4 LEU B O 1
ATOM 742 N N . TYR B 1 19 ? -11.69307 10.31922 -0.39758 1.000 54.84605 -3 TYR B N 1
ATOM 743 C CA . TYR B 1 19 ? -11.56376 11.11365 -1.61909 1.000 55.31189 -3 TYR B CA 1
ATOM 744 C C . TYR B 1 19 ? -12.93334 11.58827 -2.10676 1.000 54.29335 -3 TYR B C 1
ATOM 745 O O . TYR B 1 19 ? -13.07951 12.74279 -2.49130 1.000 53.94594 -3 TYR B O 1
ATOM 754 N N . PHE B 1 20 ? -13.91381 10.68727 -2.07256 1.000 53.48799 -2 PHE B N 1
ATOM 755 C CA . PHE B 1 20 ? -15.33054 10.99922 -2.38380 1.000 50.91926 -2 PHE B CA 1
ATOM 756 C C . PHE B 1 20 ? -15.89563 12.05828 -1.45380 1.000 52.10888 -2 PHE B C 1
ATOM 757 O O . PHE B 1 20 ? -16.49354 13.01229 -1.92487 1.000 49.86914 -2 PHE B O 1
ATOM 765 N N . GLN B 1 21 ? -15.67550 11.91224 -0.13776 1.000 56.78839 -1 GLN B N 1
ATOM 766 C CA . GLN B 1 21 ? -16.21959 12.85987 0.83924 1.000 55.60930 -1 GLN B CA 1
ATOM 767 C C . GLN B 1 21 ? -15.69018 14.28835 0.61525 1.000 52.26153 -1 GLN B C 1
ATOM 768 O O . GLN B 1 21 ? -16.42201 15.26466 0.75021 1.000 52.49577 -1 GLN B O 1
ATOM 774 N N . SER B 1 22 ? -14.42371 14.42259 0.24937 1.000 51.11929 0 SER B N 1
ATOM 775 C CA . SER B 1 22 ? -13.90595 15.72880 -0.16178 1.000 50.96401 0 SER B CA 1
ATOM 776 C C . SER B 1 22 ? -14.76272 16.36036 -1.25325 1.000 47.83205 0 SER B C 1
ATOM 777 O O . SER B 1 22 ? -14.99053 17.56112 -1.23747 1.000 47.41095 0 SER B O 1
ATOM 780 N N . MET B 1 23 ? -15.25979 15.56575 -2.19840 1.000 45.15278 1 MET B N 1
ATOM 781 C CA . MET B 1 23 ? -15.95747 16.16186 -3.33697 1.000 44.26320 1 MET B CA 1
ATOM 782 C C . MET B 1 23 ? -17.34834 16.69775 -2.99107 1.000 44.57377 1 MET B C 1
ATOM 783 O O . MET B 1 23 ? -17.97455 17.37494 -3.80876 1.000 42.82092 1 MET B O 1
ATOM 788 N N . THR B 1 24 ? -17.85488 16.35048 -1.81199 1.000 48.80585 2 THR B N 1
ATOM 789 C CA . THR B 1 24 ? -19.11699 16.88801 -1.30887 1.000 47.81363 2 THR B CA 1
ATOM 790 C C . THR B 1 24 ? -19.03977 18.31988 -0.74247 1.000 50.73240 2 THR B C 1
ATOM 791 O O . THR B 1 24 ? -20.06245 18.97868 -0.57489 1.000 49.73491 2 THR B O 1
ATOM 795 N N . ASN B 1 25 ? -17.84352 18.82005 -0.45704 1.000 54.05911 3 ASN B N 1
ATOM 796 C CA . ASN B 1 25 ? -17.65435 20.10910 0.20521 1.000 58.63335 3 ASN B CA 1
ATOM 797 C C . ASN B 1 25 ? -17.32056 21.22569 -0.80099 1.000 55.96197 3 ASN B C 1
ATOM 798 O O . ASN B 1 25 ? -16.25858 21.19732 -1.44170 1.000 56.94367 3 ASN B O 1
ATOM 803 N N . ASN B 1 26 ? -18.22005 22.20208 -0.90330 1.000 54.95659 4 ASN B N 1
ATOM 804 C CA . ASN B 1 26 ? -18.14431 23.29612 -1.86910 1.000 54.63550 4 ASN B CA 1
ATOM 805 C C . ASN B 1 26 ? -16.88610 24.11939 -1.69659 1.000 54.17492 4 ASN B C 1
ATOM 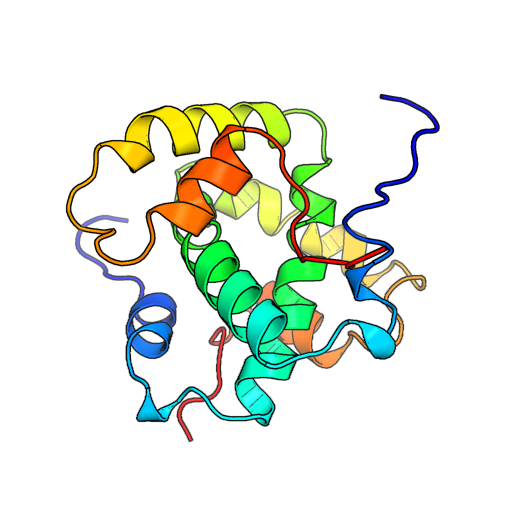806 O O . ASN B 1 26 ? -16.43608 24.73045 -2.63930 1.000 53.30902 4 ASN B O 1
ATOM 811 N N . LYS B 1 27 ? -16.26684 24.06784 -0.51309 1.000 53.51957 5 LYS B N 1
ATOM 812 C CA . LYS B 1 27 ? -14.96259 24.66148 -0.26963 1.000 56.83313 5 LYS B CA 1
ATOM 813 C C . LYS B 1 27 ? -13.91876 24.21663 -1.29324 1.000 54.43021 5 LYS B C 1
ATOM 814 O O . LYS B 1 27 ? -13.06866 24.99497 -1.69778 1.000 55.90144 5 LYS B O 1
ATOM 820 N N . TYR B 1 28 ? -13.99232 22.96747 -1.71894 1.000 49.55068 6 TYR B N 1
ATOM 821 C CA . TYR B 1 28 ? -13.03951 22.43709 -2.69247 1.000 46.68454 6 TYR B CA 1
ATOM 822 C C . TYR B 1 28 ? -13.47239 22.53028 -4.14731 1.000 43.38678 6 TYR B C 1
ATOM 823 O O . TYR B 1 28 ? -12.76376 22.06194 -5.03363 1.000 39.47052 6 TYR B O 1
ATOM 832 N N . TYR B 1 29 ? -14.62039 23.13398 -4.40945 1.000 44.76063 7 TYR B N 1
ATOM 833 C CA . TYR B 1 29 ? -15.12747 23.28010 -5.75391 1.000 43.61312 7 TYR B CA 1
ATOM 834 C C . TYR B 1 29 ? -14.41625 24.47179 -6.41984 1.000 44.00001 7 TYR B C 1
ATOM 835 O O . TYR B 1 29 ? -15.00442 25.46935 -6.73450 1.000 47.23461 7 TYR B O 1
ATOM 844 N N . THR B 1 30 ? -13.12485 24.34457 -6.62810 1.000 43.17360 8 THR B N 1
ATOM 845 C CA . THR B 1 30 ? -12.28977 25.41492 -7.14197 1.000 44.41848 8 THR B CA 1
ATOM 846 C C . THR B 1 30 ? -12.00244 25.14845 -8.58307 1.000 43.71840 8 THR B C 1
ATOM 847 O O . THR B 1 30 ? -12.18805 24.00429 -9.01696 1.000 41.43128 8 THR B O 1
ATOM 851 N N . GLU B 1 31 ? -11.46199 26.12956 -9.30821 1.000 43.38678 9 GLU B N 1
ATOM 852 C CA . GLU B 1 31 ? -11.14573 25.92087 -10.72373 1.000 46.52663 9 GLU B CA 1
ATOM 853 C C . GLU B 1 31 ? -10.06570 24.88479 -10.96572 1.000 45.05277 9 GLU B C 1
ATOM 854 O O . GLU B 1 31 ? -10.17274 24.15082 -11.95272 1.000 41.36285 9 GLU B O 1
ATOM 860 N N . GLU B 1 32 ? -9.06097 24.81130 -10.08587 1.000 41.98661 10 GLU B N 1
ATOM 861 C CA . GLU B 1 32 ? -8.08117 23.73852 -10.15234 1.000 41.90766 10 GLU B CA 1
ATOM 862 C C . GLU B 1 32 ? -8.72541 22.32908 -10.04935 1.000 37.57029 10 GLU B C 1
ATOM 863 O O . GLU B 1 32 ? -8.35474 21.39785 -10.75845 1.000 35.97010 10 GLU B O 1
ATOM 869 N N . ASN B 1 33 ? -9.60374 22.13552 -9.08041 1.000 36.61755 11 ASN B N 1
ATOM 870 C CA . ASN B 1 33 ? -10.15616 20.81133 -8.89049 1.000 34.40676 11 ASN B CA 1
ATOM 871 C C . ASN B 1 33 ? -11.19229 20.47184 -9.99323 1.000 32.78288 11 ASN B C 1
ATOM 872 O O . ASN B 1 33 ? -11.36001 19.29889 -10.33936 1.000 32.45389 11 ASN B O 1
ATOM 877 N N . LYS B 1 34 ? -11.89414 21.46433 -10.52311 1.000 32.11174 12 LYS B N 1
ATOM 878 C CA . LYS B 1 34 ? -12.93943 21.18911 -11.54827 1.000 32.69076 12 LYS B CA 1
ATOM 879 C C . LYS B 1 34 ? -12.23925 20.70403 -12.78677 1.000 31.00372 12 LYS B C 1
ATOM 880 O O . LYS B 1 34 ? -12.76171 19.77748 -13.41716 1.000 26.69267 12 LYS B O 1
ATOM 886 N N . LYS B 1 35 ? -11.04818 21.26655 -13.07879 1.000 29.82726 13 LYS B N 1
ATOM 887 C CA . LYS B 1 35 ? -10.28215 20.83385 -14.24671 1.000 32.05648 13 LYS B CA 1
ATOM 888 C C . LYS B 1 35 ? -9.71747 19.43972 -14.09077 1.000 30.14835 13 LYS B C 1
ATOM 889 O O . LYS B 1 35 ? -9.76761 18.65202 -14.99418 1.000 26.76637 13 LYS B O 1
ATOM 895 N N . LYS B 1 36 ? -9.15404 19.15627 -12.92350 1.000 30.12993 14 LYS B N 1
ATOM 896 C CA . LYS B 1 36 ? -8.65575 17.85513 -12.55479 1.000 30.78790 14 LYS B CA 1
ATOM 897 C C . LYS B 1 36 ? -9.75288 16.73922 -12.64777 1.000 28.41130 14 LYS B C 1
ATOM 898 O O . LYS B 1 36 ? -9.52439 15.65518 -13.17249 1.000 26.91639 14 LYS B O 1
ATOM 904 N N . VAL B 1 37 ? -10.92583 17.05184 -12.14960 1.000 25.09511 15 VAL B N 1
ATOM 905 C CA . VAL B 1 37 ? -12.03716 16.11851 -12.19791 1.000 25.51359 15 VAL B CA 1
ATOM 906 C C . VAL B 1 37 ? -12.52484 15.86047 -13.63309 1.000 25.03195 15 VAL B C 1
ATOM 907 O O . VAL B 1 37 ? -12.86961 14.74934 -13.97391 1.000 23.35017 15 VAL B O 1
ATOM 911 N N . TRP B 1 38 ? -12.59535 16.90368 -14.41257 1.000 24.79245 16 TRP B N 1
ATOM 912 C CA . TRP B 1 38 ? -13.00819 16.79432 -15.80726 1.000 25.22408 16 TRP B CA 1
ATOM 913 C C . TRP B 1 38 ? -12.04345 15.83677 -16.54772 1.000 24.26344 16 TRP B C 1
ATOM 914 O O . TRP B 1 38 ? -12.43886 14.93472 -17.22269 1.000 24.42924 16 TRP B O 1
ATOM 925 N N . LYS B 1 39 ? -10.75984 16.02095 -16.36609 1.000 24.39766 17 LYS B N 1
ATOM 926 C CA . LYS B 1 39 ? -9.81428 15.14969 -17.02977 1.000 25.11617 17 LYS B CA 1
ATOM 927 C C . LYS B 1 39 ? -9.77012 13.72594 -16.52087 1.000 22.45796 17 LYS B C 1
ATOM 928 O O . LYS B 1 39 ? -9.65837 12.80810 -17.29024 1.000 23.12646 17 LYS B O 1
ATOM 934 N N . LYS B 1 40 ? -9.88797 13.50252 -15.18906 1.000 21.93947 18 LYS B N 1
ATOM 935 C CA . LYS B 1 40 ? -10.02193 12.17128 -14.63856 1.000 21.64996 18 LYS B CA 1
ATOM 936 C C . LYS B 1 40 ? -11.30088 11.52835 -15.06444 1.000 22.65272 18 LYS B C 1
ATOM 937 O O . LYS B 1 40 ? -11.35082 10.34201 -15.25351 1.000 22.98960 18 LYS B O 1
ATOM 943 N N . HIS B 1 41 ? -12.35507 12.32270 -15.28267 1.000 21.22886 19 HIS B N 1
ATOM 944 C CA . HIS B 1 41 ? -13.55287 11.75097 -15.83178 1.000 20.88671 19 HIS B CA 1
ATOM 945 C C . HIS B 1 41 ? -13.33739 11.24441 -17.27021 1.000 20.26032 19 HIS B C 1
ATOM 946 O O . HIS B 1 41 ? -13.81020 10.18114 -17.60378 1.000 22.43690 19 HIS B O 1
ATOM 953 N N . MET B 1 42 ? -12.61368 11.97826 -18.06337 1.000 22.06317 20 MET B N 1
ATOM 954 C CA . MET B 1 42 ? -12.33330 11.54037 -19.46107 1.000 22.60797 20 MET B CA 1
ATOM 955 C C . MET B 1 42 ? -11.54144 10.27604 -19.48260 1.000 23.63704 20 MET B C 1
ATOM 956 O O . MET B 1 42 ? -11.86177 9.35444 -20.20064 1.000 24.187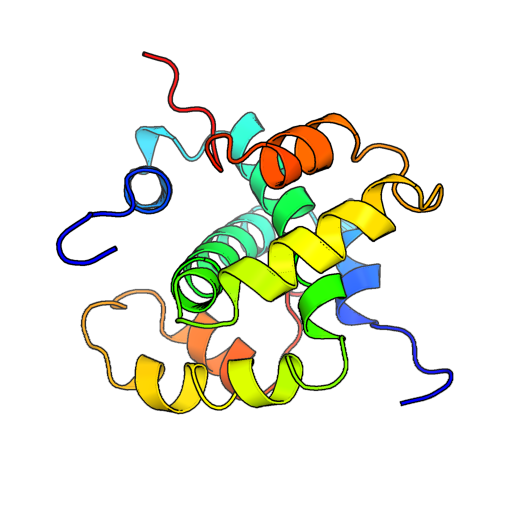11 20 MET B O 1
ATOM 961 N N . ILE B 1 43 ? -10.56174 10.16921 -18.56708 1.000 24.46083 21 ILE B N 1
ATOM 962 C CA . ILE B 1 43 ? -9.83021 8.93499 -18.38841 1.000 26.22420 21 ILE B CA 1
ATOM 963 C C . ILE B 1 43 ? -10.76791 7.75542 -18.07572 1.000 27.90335 21 ILE B C 1
ATOM 964 O O . ILE B 1 43 ? -10.66824 6.71061 -18.74128 1.000 27.19273 21 ILE B O 1
ATOM 969 N N . VAL B 1 44 ? -11.68846 7.89886 -17.10873 1.000 26.59529 22 VAL B N 1
ATOM 970 C CA A VAL B 1 44 ? -12.57430 6.81487 -16.74607 0.520 28.40341 22 VAL B CA 1
ATOM 971 C CA B VAL B 1 44 ? -12.53423 6.79725 -16.78418 0.480 27.53488 22 VAL B CA 1
ATOM 972 C C . VAL B 1 44 ? -13.56542 6.52160 -17.86932 1.000 28.35077 22 VAL B C 1
ATOM 973 O O . VAL B 1 44 ? -13.87734 5.39453 -18.10523 1.000 28.17180 22 VAL B O 1
ATOM 980 N N . LEU B 1 45 ? -14.03803 7.54187 -18.57560 1.000 29.41932 23 LEU B N 1
ATOM 981 C CA . LEU B 1 45 ? -14.92720 7.30258 -19.68920 1.000 30.46418 23 LEU B CA 1
ATOM 982 C C . LEU B 1 45 ? -14.36300 6.28342 -20.71584 1.000 32.43020 23 LEU B C 1
ATOM 983 O O . LEU B 1 45 ? -15.10367 5.46688 -21.25453 1.000 31.24848 23 LEU B O 1
ATOM 988 N N . LYS B 1 46 ? -13.06168 6.32543 -20.94752 1.000 32.92763 24 LYS B N 1
ATOM 989 C CA . LYS B 1 46 ? -12.49964 5.39763 -21.90531 1.000 36.78599 24 LYS B CA 1
ATOM 990 C C . LYS B 1 46 ? -12.42862 3.99912 -21.31113 1.000 34.75417 24 LYS B C 1
ATOM 991 O O . LYS B 1 46 ? -12.68495 3.02733 -22.00455 1.000 36.77283 24 LYS B O 1
ATOM 997 N N . PHE B 1 47 ? -12.18650 3.90531 -20.01958 1.000 32.88289 25 PHE B N 1
ATOM 998 C CA . PHE B 1 47 ? -12.31172 2.62467 -19.31660 1.000 34.54098 25 PHE B CA 1
ATOM 999 C C . PHE B 1 47 ? -13.67413 1.97682 -19.43364 1.000 34.79365 25 PHE B C 1
ATOM 1000 O O . PHE B 1 47 ? -13.80210 0.74409 -19.58625 1.000 35.00946 25 PHE B O 1
ATOM 1008 N N . LEU B 1 48 ? -14.70582 2.78510 -19.31869 1.000 31.93541 26 LEU B N 1
ATOM 1009 C CA . LEU B 1 48 ? -16.06740 2.27777 -19.38242 1.000 34.97525 26 LEU B CA 1
ATOM 1010 C C . LEU B 1 48 ? -16.43895 1.73143 -20.77910 1.000 37.30974 26 LEU B C 1
ATOM 1011 O O . LEU B 1 48 ? -17.41531 0.99279 -20.89140 1.000 40.08112 26 LEU B O 1
ATOM 1016 N N . GLU B 1 49 ? -15.69762 2.09962 -21.82463 1.000 37.02549 27 GLU B N 1
ATOM 1017 C CA . GLU B 1 49 ? -15.86327 1.50567 -23.14043 1.000 42.34718 27 GLU B CA 1
ATOM 1018 C C . GLU B 1 49 ? -15.31516 0.07805 -23.25684 1.000 44.12371 27 GLU B C 1
ATOM 1019 O O . GLU B 1 49 ? -15.52118 -0.60563 -24.28152 1.000 44.60008 27 GLU B O 1
ATOM 1025 N N . GLN B 1 50 ? -14.57137 -0.36974 -22.25583 1.000 43.47100 28 GLN B N 1
ATOM 1026 C CA . GLN B 1 50 ? -13.91841 -1.66864 -22.33389 1.000 44.82906 28 GLN B CA 1
ATOM 1027 C C . GLN B 1 50 ? -14.99975 -2.77980 -22.29179 1.000 45.17121 28 GLN B C 1
ATOM 1028 O O . GLN B 1 50 ? -16.03784 -2.63262 -21.62895 1.000 43.32888 28 GLN B O 1
ATOM 1034 N N . PRO B 1 51 ? -14.79091 -3.86366 -23.05255 1.000 46.41609 29 PRO B N 1
ATOM 1035 C CA . PRO B 1 51 ? -15.72129 -4.99805 -22.97444 1.000 48.24263 29 PRO B CA 1
ATOM 1036 C C . PRO B 1 51 ? -15.95018 -5.44869 -21.51990 1.000 47.02143 29 PRO B C 1
ATOM 1037 O O . PRO B 1 51 ? -15.00128 -5.53722 -20.74727 1.000 48.92166 29 PRO B O 1
ATOM 1041 N N . GLY B 1 52 ? -17.19261 -5.66707 -21.13676 1.000 51.31931 30 GLY B N 1
ATOM 1042 C CA . GLY B 1 52 ? -17.50337 -6.10292 -19.77420 1.000 52.17204 30 GLY B CA 1
ATOM 1043 C C . GLY B 1 52 ? -17.87947 -4.94544 -18.87500 1.000 52.37207 30 GLY B C 1
ATOM 1044 O O . GLY B 1 52 ? -18.83656 -5.02512 -18.11513 1.000 47.87153 30 GLY B O 1
ATOM 1045 N N . ILE B 1 53 ? -17.15404 -3.82894 -18.98058 1.000 51.01138 31 ILE B N 1
ATOM 1046 C CA . ILE B 1 53 ? -17.24325 -2.79650 -17.94911 1.000 48.93745 31 ILE B CA 1
ATOM 1047 C C . ILE B 1 53 ? -18.51553 -2.00380 -18.11267 1.000 46.13448 31 ILE B C 1
ATOM 1048 O O . ILE B 1 53 ? -19.18924 -1.62429 -17.13412 1.000 45.41597 31 ILE B O 1
ATOM 1053 N N . SER B 1 54 ? -18.83881 -1.74336 -19.36980 1.000 49.13747 32 SER B N 1
ATOM 1054 C CA . SER B 1 54 ? -20.03474 -1.00573 -19.73577 1.000 51.80884 32 SER B CA 1
ATOM 1055 C C . SER B 1 54 ? -21.31818 -1.63484 -19.17148 1.000 52.84581 32 SER B C 1
ATOM 1056 O O . SER B 1 54 ? -22.22238 -0.94004 -18.67138 1.000 50.40868 32 SER B O 1
ATOM 1059 N N . GLU B 1 55 ? -21.33927 -2.96865 -19.19987 1.000 55.56192 33 GLU B N 1
ATOM 1060 C CA . GLU B 1 55 ? -22.48840 -3.74235 -18.77773 1.000 54.28809 33 GLU B CA 1
ATOM 1061 C C . GLU B 1 55 ? -22.54670 -3.73453 -17.25068 1.000 47.47148 33 GLU B C 1
ATOM 1062 O O . GLU B 1 55 ? -23.60673 -3.56388 -16.63965 1.000 47.10565 33 GLU B O 1
ATOM 1068 N N . ALA B 1 56 ? -21.39456 -3.85961 -16.62009 1.000 44.66851 34 ALA B N 1
ATOM 1069 C CA . ALA B 1 56 ? -21.33479 -3.77803 -15.16618 1.000 43.59733 34 ALA B CA 1
ATOM 1070 C C . ALA B 1 56 ? -21.71948 -2.40917 -14.63206 1.000 41.59972 34 ALA B C 1
ATOM 1071 O O . ALA B 1 56 ? -22.34814 -2.29940 -13.57193 1.000 38.01245 34 ALA B O 1
ATOM 1073 N N . TYR B 1 57 ? -21.29810 -1.35427 -15.34269 1.000 40.91543 35 TYR B N 1
ATOM 1074 C CA . TYR B 1 57 ? -21.65861 -0.00234 -14.92269 1.000 39.75477 35 TYR B CA 1
ATOM 1075 C C . TYR B 1 57 ? -23.20275 0.21064 -14.92202 1.000 40.69962 35 TYR B C 1
ATOM 1076 O O . TYR B 1 57 ? -23.83453 0.68716 -13.94151 1.000 38.75991 35 TYR B O 1
ATOM 1085 N N . LEU B 1 58 ? -23.81685 -0.15247 -16.03535 1.000 43.30519 36 LEU B N 1
ATOM 1086 C CA . LEU B 1 58 ? -25.26880 -0.04970 -16.11457 1.000 46.28186 36 LEU B CA 1
ATOM 1087 C C . LEU B 1 58 ? -26.03394 -0.82336 -15.02183 1.000 45.02119 36 LEU B C 1
ATOM 1088 O O . LEU B 1 58 ? -26.98415 -0.30341 -14.43440 1.000 43.53943 36 LEU B O 1
ATOM 1093 N N . ASN B 1 59 ? -25.57256 -2.04267 -14.74442 1.000 46.80298 37 ASN B N 1
ATOM 1094 C CA . ASN B 1 59 ? -26.11469 -2.86433 -13.63679 1.000 45.41597 37 ASN B CA 1
ATOM 1095 C C . ASN B 1 59 ? -25.97915 -2.12147 -12.31165 1.000 43.36046 37 ASN B C 1
ATOM 1096 O O . ASN B 1 59 ? -26.89442 -2.09980 -11.47778 1.000 41.90239 37 ASN B O 1
ATOM 1101 N N . TYR B 1 60 ? -24.80287 -1.50564 -12.09918 1.000 40.92070 38 TYR B N 1
ATOM 1102 C CA . TYR B 1 60 ? -24.59519 -0.66642 -10.91604 1.000 39.70739 38 TYR B CA 1
ATOM 1103 C C . TYR B 1 60 ? -25.62704 0.49537 -10.85382 1.000 36.84126 38 TYR B C 1
ATOM 1104 O O . TYR B 1 60 ? -26.28076 0.74731 -9.81242 1.000 36.63071 38 TYR B O 1
ATOM 1113 N N . LEU B 1 61 ? -25.76182 1.17861 -11.96574 1.000 35.29897 39 LEU B N 1
ATOM 1114 C CA . LEU B 1 61 ? -26.67852 2.33638 -12.00139 1.000 37.64925 39 LEU B CA 1
ATOM 1115 C C . LEU B 1 61 ? -28.13778 1.92611 -11.64635 1.000 38.26511 39 LEU B C 1
ATOM 1116 O O . LEU B 1 61 ? -28.83233 2.62796 -10.92086 1.000 35.98853 39 LEU B O 1
ATOM 1121 N N . GLN B 1 62 ? -28.55627 0.79557 -12.16347 1.000 39.85741 40 GLN B N 1
ATOM 1122 C CA . GLN B 1 62 ? -29.92036 0.31020 -11.89999 1.000 44.92381 40 GLN B CA 1
ATOM 1123 C C . GLN B 1 62 ? -30.21742 0.09337 -10.42838 1.000 44.68957 40 GLN B C 1
ATOM 1124 O O . GLN B 1 62 ? -31.32225 0.38472 -10.00431 1.000 44.21583 40 GLN B O 1
ATOM 1130 N N . GLU B 1 63 ? -29.22133 -0.30923 -9.64659 1.000 47.72151 41 GLU B N 1
ATOM 1131 C CA . GLU B 1 63 ? -29.41344 -0.41079 -8.19575 1.000 50.77977 41 GLU B CA 1
ATOM 1132 C C . GLU B 1 63 ? -29.30628 0.95647 -7.56190 1.000 46.53453 41 GLU B C 1
ATOM 1133 O O . GLU B 1 63 ? -30.08485 1.30462 -6.66080 1.000 44.99487 41 GLU B O 1
ATOM 1139 N N . GLU B 1 64 ? -28.28516 1.68383 -7.95666 1.000 40.99965 42 GLU B N 1
ATOM 1140 C CA . GLU B 1 64 ? -27.93800 2.89858 -7.25086 1.000 43.14991 42 GLU B CA 1
ATOM 1141 C C . GLU B 1 64 ? -28.96863 4.02758 -7.31994 1.000 42.11558 42 GLU B C 1
ATOM 1142 O O . GLU B 1 64 ? -29.06956 4.86904 -6.40126 1.000 42.33929 42 GLU B O 1
ATOM 1148 N N . ILE B 1 65 ? -29.74506 4.05896 -8.38786 1.000 42.22085 43 ILE B N 1
ATOM 1149 C CA . ILE B 1 65 ? -30.78457 5.09528 -8.49182 1.000 45.53441 43 ILE B CA 1
ATOM 1150 C C . ILE B 1 65 ? -31.81722 5.03219 -7.36889 1.000 42.59984 43 ILE B C 1
ATOM 1151 O O . ILE B 1 65 ? -32.39634 6.04098 -7.05940 1.000 43.06043 43 ILE B O 1
ATOM 1156 N N . HIS B 1 66 ? -32.03534 3.86755 -6.78098 1.000 45.57915 44 HIS B N 1
ATOM 1157 C CA . HIS B 1 66 ? -32.90905 3.75198 -5.59430 1.000 46.32661 44 HIS B CA 1
ATOM 1158 C C . HIS B 1 66 ? -32.25723 4.13546 -4.30172 1.000 50.55343 44 HIS B C 1
ATOM 1159 O O . HIS B 1 66 ? -32.93677 4.17666 -3.29231 1.000 47.36884 44 HIS B O 1
ATOM 1166 N N . ASN B 1 67 ? -30.95945 4.49041 -4.31050 1.000 53.21954 45 ASN B N 1
ATOM 1167 C CA . ASN B 1 67 ? -30.28350 4.83157 -3.08927 1.000 54.40652 45 ASN B CA 1
ATOM 1168 C C . ASN B 1 67 ? -30.48792 6.31268 -2.78485 1.000 59.11498 45 ASN B C 1
ATOM 1169 O O . ASN B 1 67 ? -29.94755 7.23101 -3.42557 1.000 61.77056 45 ASN B O 1
ATOM 1174 N N . ASP B 1 68 ? -31.27660 6.50754 -1.74618 1.000 63.03387 46 ASP B N 1
ATOM 1175 C CA A ASP B 1 68 ? -31.72214 7.81708 -1.28969 0.500 66.29216 46 ASP B CA 1
ATOM 1176 C CA B ASP B 1 68 ? -31.71412 7.83229 -1.31154 0.500 65.33152 46 ASP B CA 1
ATOM 1177 C C . ASP B 1 68 ? -30.57843 8.72450 -0.81756 1.000 66.69747 46 ASP B C 1
ATOM 1178 O O . ASP B 1 68 ? -30.76548 9.94488 -0.64953 1.000 68.35030 46 ASP B O 1
ATOM 1187 N N . GLU B 1 69 ? -29.39939 8.14521 -0.59616 1.000 67.38440 47 GLU B N 1
ATOM 1188 C CA . GLU B 1 69 ? -28.23846 8.94760 -0.22698 1.000 72.90348 47 GLU B CA 1
ATOM 1189 C C . GLU B 1 69 ? -27.80543 9.94029 -1.34618 1.000 69.49254 47 GLU B C 1
ATOM 1190 O O . GLU B 1 69 ? -27.22556 10.99796 -1.04851 1.000 69.49254 47 GLU B O 1
ATOM 1196 N N . TRP B 1 70 ? -28.14635 9.63570 -2.60357 1.000 64.85251 48 TRP B N 1
ATOM 1197 C CA . TRP B 1 70 ? -27.79614 10.46375 -3.76843 1.000 61.07311 48 TRP B CA 1
ATOM 1198 C C . TRP B 1 70 ? -28.81141 11.57290 -4.06869 1.000 61.92848 48 TRP B C 1
ATOM 1199 O O . TRP B 1 70 ? -29.2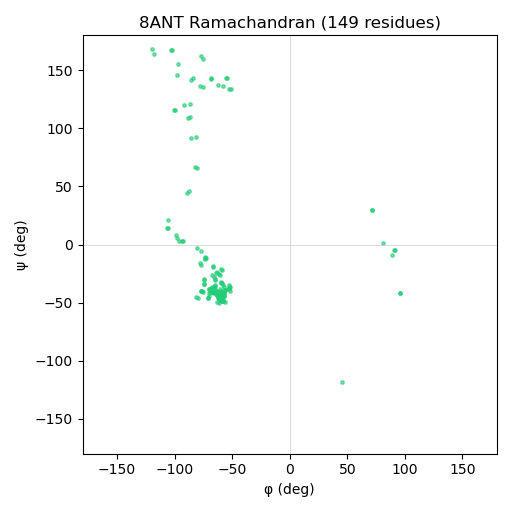0285 11.82933 -5.22095 1.000 65.36573 48 TRP B O 1
ATOM 1210 N N . ILE B 1 71 ? -29.20142 12.26504 -3.02781 1.000 55.70931 49 ILE B N 1
ATOM 1211 C CA . ILE B 1 71 ? -30.13189 13.33988 -3.18025 1.000 58.43332 49 ILE B CA 1
ATOM 1212 C C . ILE B 1 71 ? -29.37586 14.55751 -3.72887 1.000 53.67749 49 ILE B C 1
ATOM 1213 O O . ILE B 1 71 ? -28.25163 14.84263 -3.33554 1.000 56.16726 49 ILE B O 1
ATOM 1218 N N . GLY B 1 72 ? -30.00684 15.21303 -4.69079 1.000 47.51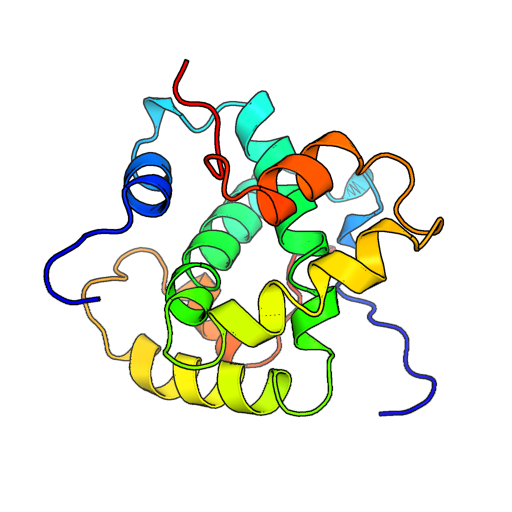359 50 GLY B N 1
ATOM 1219 C CA . GLY B 1 72 ? -29.43235 16.26471 -5.47422 1.000 46.66612 50 GLY B CA 1
ATOM 1220 C C . GLY B 1 72 ? -28.75809 15.76510 -6.76590 1.000 45.34228 50 GLY B C 1
ATOM 1221 O O . GLY B 1 72 ? -28.34846 16.59767 -7.55061 1.000 44.87643 50 GLY B O 1
ATOM 1222 N N . PHE B 1 73 ? -28.67289 14.43920 -6.99306 1.000 40.43116 51 PHE B N 1
ATOM 1223 C CA . PHE B 1 73 ? -28.03173 13.86563 -8.18447 1.000 38.42829 51 PHE B CA 1
ATOM 1224 C C . PHE B 1 73 ? -29.01580 13.29459 -9.22527 1.000 36.90179 51 PHE B C 1
ATOM 1225 O O . PHE B 1 73 ? -28.63390 12.62786 -10.20192 1.000 34.84892 51 PHE B O 1
ATOM 1233 N N . GLU B 1 74 ? -30.26423 13.63447 -9.08398 1.000 37.62556 52 GLU B N 1
ATOM 1234 C CA . GLU B 1 74 ? -31.32964 12.96290 -9.85783 1.000 38.06509 52 GLU B CA 1
ATOM 1235 C C . GLU B 1 74 ? -31.12951 13.10278 -11.34130 1.000 34.81470 52 GLU B C 1
ATOM 1236 O O . GLU B 1 74 ? -31.17281 12.12226 -12.04847 1.000 35.17001 52 GLU B O 1
ATOM 1242 N N . ASN B 1 75 ? -30.86458 14.31143 -11.81873 1.000 33.46717 53 ASN B N 1
ATOM 1243 C CA . ASN B 1 75 ? -30.71156 14.53993 -13.26445 1.000 34.84628 53 ASN B CA 1
ATOM 1244 C C . ASN B 1 75 ? -29.50328 13.79860 -13.79353 1.000 30.06150 53 ASN B C 1
ATOM 1245 O O . ASN B 1 75 ? -29.55329 13.21350 -14.86908 1.000 29.24298 53 ASN B O 1
ATOM 1250 N N . GLU B 1 76 ? -28.39040 13.78234 -13.03799 1.000 29.22192 54 GLU B N 1
ATOM 1251 C CA . GLU B 1 76 ? -27.19123 13.12571 -13.53530 1.000 28.64291 54 GLU B CA 1
ATOM 1252 C C . GLU B 1 76 ? -27.32818 11.61496 -13.57950 1.000 27.93756 54 GLU B C 1
ATOM 1253 O O . GLU B 1 76 ? -26.87634 10.96599 -14.52488 1.000 27.31643 54 GLU B O 1
ATOM 1259 N N . PHE B 1 77 ? -27.97429 11.04133 -12.58873 1.000 25.81099 55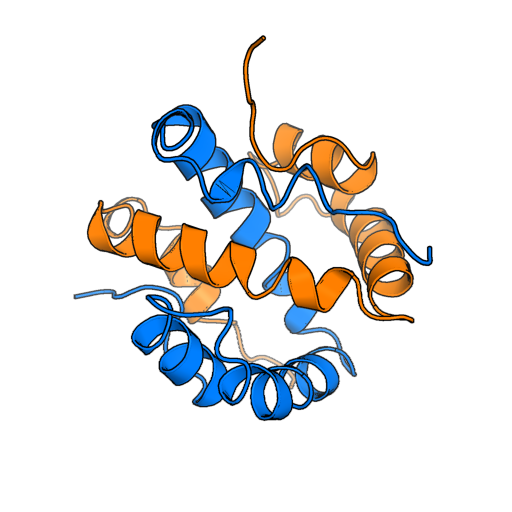 PHE B N 1
ATOM 1260 C CA . PHE B 1 77 ? -28.22434 9.63736 -12.61611 1.000 28.04020 55 PHE B CA 1
ATOM 1261 C C . PHE B 1 77 ? -29.07734 9.24158 -13.78210 1.000 28.15601 55 PHE B C 1
ATOM 1262 O O . PHE B 1 77 ? -28.84372 8.18242 -14.40159 1.000 29.31141 55 PHE B O 1
ATOM 1270 N N . PHE B 1 78 ? -30.13348 10.01013 -14.02257 1.000 29.00611 56 PHE B N 1
ATOM 1271 C CA . PHE B 1 78 ? -31.07865 9.66740 -15.09220 1.000 29.53249 56 PHE B CA 1
ATOM 1272 C C . PHE B 1 78 ? -30.35466 9.66419 -16.42121 1.000 28.41393 56 PHE B C 1
ATOM 1273 O O . PHE B 1 78 ? -30.48785 8.72946 -17.22110 1.000 28.80082 56 PHE B O 1
ATOM 1281 N N . GLU B 1 79 ? -29.55102 10.69468 -16.62848 1.000 27.44013 57 GLU B N 1
ATOM 1282 C CA . GLU B 1 79 ? -28.71430 10.79623 -17.81534 1.000 30.07992 57 GLU B CA 1
ATOM 1283 C C . GLU B 1 79 ? -27.74824 9.59351 -17.99804 1.000 30.17993 57 GLU B C 1
ATOM 1284 O O . GLU B 1 79 ? -27.66226 9.02857 -19.08020 1.000 28.57974 57 GLU B O 1
ATOM 1290 N N . GLU B 1 80 ? -27.10959 9.17292 -16.91794 1.000 29.64566 58 GLU B N 1
ATOM 1291 C CA . GLU B 1 80 ? -26.15669 8.02343 -17.01817 1.000 31.16163 58 GLU B CA 1
ATOM 1292 C C . GLU B 1 80 ? -26.93954 6.78097 -17.24685 1.000 31.26954 58 GLU B C 1
ATOM 1293 O O . GLU B 1 80 ? -26.57472 5.96013 -18.10595 1.000 30.12466 58 GLU B O 1
ATOM 1299 N N . LEU B 1 81 ? -28.00059 6.60608 -16.47102 1.000 29.32457 59 LEU B N 1
ATOM 1300 C CA . LEU B 1 81 ? -28.83656 5.41008 -16.64435 1.000 30.35101 59 LEU B CA 1
ATOM 1301 C C . LEU B 1 81 ? -29.35630 5.27714 -18.09342 1.000 31.94330 59 LEU B C 1
ATOM 1302 O O . LEU B 1 81 ? -29.41885 4.15248 -18.57195 1.000 33.61192 59 LEU B O 1
ATOM 1307 N N . THR B 1 82 ? -29.73003 6.37002 -18.74989 1.000 30.78790 60 THR B N 1
ATOM 1308 C CA . THR B 1 82 ? -30.33501 6.31587 -20.07335 1.000 31.54062 60 THR B CA 1
ATOM 1309 C C . THR B 1 82 ? -29.38043 6.57528 -21.23557 1.000 34.85155 60 THR B C 1
ATOM 1310 O O . THR B 1 82 ? -29.82582 6.68542 -22.36227 1.000 34.54625 60 THR B O 1
ATOM 1314 N N . GLY B 1 83 ? -28.08089 6.65662 -20.96287 1.000 31.72222 61 GLY B N 1
ATOM 1315 C CA . GLY B 1 83 ? -27.08839 6.80113 -22.02610 1.000 35.74113 61 GLY B CA 1
ATOM 1316 C C . GLY B 1 83 ? -27.10429 8.16030 -22.68656 1.000 36.69124 61 GLY B C 1
ATOM 1317 O O . GLY B 1 83 ? -26.79555 8.25761 -23.88625 1.000 36.46490 61 GLY B O 1
ATOM 1318 N N . LYS B 1 84 ? -27.49609 9.20213 -21.93547 1.000 35.67796 62 LYS B N 1
ATOM 1319 C CA . LYS B 1 84 ? -27.49621 10.56691 -22.44585 1.000 34.91998 62 LYS B CA 1
ATOM 1320 C C . LYS B 1 84 ? -26.02756 11.13203 -22.45842 1.000 34.13304 62 LYS B C 1
ATOM 1321 O O . LYS B 1 84 ? -25.16930 10.63396 -21.74372 1.000 31.11689 62 LYS B O 1
ATOM 1327 N N . PRO B 1 85 ? -25.79511 12.21033 -23.22512 1.000 35.62532 63 PRO B N 1
ATOM 1328 C CA . PRO B 1 85 ? -24.46036 12.81409 -23.31754 1.000 35.21738 63 PRO B CA 1
ATOM 1329 C C . PRO B 1 85 ? -23.90862 13.18402 -21.97223 1.000 32.51706 63 PRO B C 1
ATOM 1330 O O . PRO B 1 85 ? -24.62329 13.69225 -21.07456 1.000 27.37697 63 PRO B O 1
ATOM 1334 N N . VAL B 1 86 ? -22.61168 12.99368 -21.84406 1.000 33.31452 64 VAL B N 1
ATOM 1335 C CA . VAL B 1 86 ? -21.97180 13.35549 -20.58769 1.000 31.62221 64 VAL B CA 1
ATOM 1336 C C . VAL B 1 86 ? -22.10018 14.82082 -20.30230 1.000 29.70093 64 VAL B C 1
ATOM 1337 O O . VAL B 1 86 ? -22.46412 15.23527 -19.18696 1.000 30.62209 64 VAL B O 1
ATOM 1341 N N . ILE B 1 87 ? -21.85517 15.61944 -21.31959 1.000 28.32182 65 ILE B N 1
ATOM 1342 C CA . ILE B 1 87 ? -22.06230 17.02703 -21.17585 1.000 29.94306 65 ILE B CA 1
ATOM 1343 C C . ILE B 1 87 ? -23.11512 17.51565 -22.17994 1.000 31.63800 65 ILE B C 1
ATOM 1344 O O . ILE B 1 87 ? -23.39118 16.84572 -23.18160 1.000 32.43547 65 ILE B O 1
ATOM 1349 N N . ASN B 1 88 ? -23.56224 18.75544 -21.96712 1.000 34.34886 66 ASN B N 1
ATOM 1350 C CA . ASN B 1 88 ? -24.54233 19.41810 -22.86148 1.000 37.80190 66 ASN B CA 1
ATOM 1351 C C . ASN B 1 88 ? -23.79125 20.21855 -23.93200 1.000 40.03901 66 ASN B C 1
ATOM 1352 O O . ASN B 1 88 ? -23.05140 21.14066 -23.56334 1.000 38.68885 66 ASN B O 1
ATOM 1357 N N . VAL B 1 89 ? -24.01213 19.89418 -25.20539 1.000 41.16809 67 VAL B N 1
ATOM 1358 C CA . VAL B 1 89 ? -23.27289 20.56100 -26.31816 1.000 47.04511 67 VAL B CA 1
ATOM 1359 C C . VAL B 1 89 ? -24.19444 21.54320 -27.04847 1.000 52.41681 67 VAL B C 1
ATOM 1360 O O . VAL B 1 89 ? -23.97380 21.77240 -28.24207 1.000 56.62521 67 VAL B O 1
ATOM 1364 N N . GLY B 1 90 ? -25.26370 21.99154 -26.40388 1.000 55.74089 68 GLY B N 1
ATOM 1365 C CA . GLY B 1 90 ? -26.22321 22.85945 -27.10731 1.000 59.68347 68 GLY B CA 1
ATOM 1366 C C . GLY B 1 90 ? -26.58180 22.34702 -28.49265 1.000 64.85778 68 GLY B C 1
ATOM 1367 O O . GLY B 1 90 ? -27.11396 21.23436 -28.57275 1.000 65.26046 68 GLY B O 1
ATOM 1368 N N . ASP B 1 91 ? -26.28672 23.11899 -29.54511 1.000 72.21129 69 ASP B N 1
ATOM 1369 C CA . ASP B 1 91 ? -26.70641 22.75454 -30.93117 1.000 75.16428 69 ASP B CA 1
ATOM 1370 C C . ASP B 1 91 ? -27.53963 21.46761 -30.89733 1.000 74.27469 69 ASP B C 1
ATOM 1371 O O . ASP B 1 91 ? -28.29403 21.24809 -31.86753 1.000 76.30125 69 ASP B O 1
#

Foldseek 3Di:
DPPDDDVVVVVVVDCVPVDPVVVVVVVVVVVVVVVVCPDPPNVVVVLVVLVVCQPPPVPPPCNVVSVCSNVVHDPDDPD/DPPDDDVVVVVVVDVVPVDPVVVVVVVVVVVVVVVVCPDPPNVVVVLVVLVVCQPPPVPPPCNVVSVCSNVVHDPDDPDD

Organism: Bacillus phage phi3T (NCBI:txid10736)

Radius of gyration: 15.12 Å; Cα contacts (8 Å, |Δi|>4): 111; chains: 2; bounding box: 35×33×43 Å